Protein 6XAW (pdb70)

Organism: Saccharomyces cerevisiae (strain ATCC 204508 / S288c) (NCBI:txid559292)

Sequence (85 aa):
DVEFSQAISYVNKIKTRFADQPDIYKHFLEILQTYQREQKPINEVYAQVTHLFQNAPDLLEDFKKFLPDLDDDLGTAAAVLSNMR

Radius of gyration: 11.61 Å; Cα contacts (8 Å, |Δi|>4): 64; chains: 2; bounding box: 26×33×25 Å

B-factor: mean 31.21, std 13.9, range [15.99, 96.77]

Nearest PDB structures (foldseek):
  6xaw-assembly1_A  TM=1.015E+00  e=2.600E-09  Saccharomyces cerevisiae S288C
  6xdj-assembly1_A  TM=8.228E-01  e=2.332E-07  Serratia sp. FS14
  2rms-assembly1_A  TM=8.950E-01  e=1.762E-03  Mus musculus
  2cr7-assembly1_A  TM=8.770E-01  e=2.564E-03  Mus musculus
  5y95-assembly1_A  TM=8.719E-01  e=1.221E-02  Mus musculus

Structure (mmCIF, N/CA/C/O backbone):
data_6XAW
#
_entry.id   6XAW
#
_cell.length_a   56.770
_cell.length_b   56.770
_cell.length_c   63.900
_cell.angle_alpha   90.000
_cell.angle_beta   90.000
_cell.angle_gamma   90.000
#
_symmetry.space_group_name_H-M   'P 43 2 2'
#
loop_
_entity.id
_entity.type
_entity.pdbx_description
1 polymer 'Transcriptional regulatory protein SIN3'
2 polymer 'Transcriptional regulatory protein UME6'
3 non-polymer 'BROMIDE ION'
4 water water
#
loop_
_atom_site.group_PDB
_atom_site.id
_atom_site.type_symbol
_atom_site.label_atom_id
_atom_site.label_alt_id
_atom_site.label_comp_id
_atom_site.label_asym_id
_atom_site.label_entity_id
_atom_site.label_seq_id
_atom_site.pdbx_PDB_ins_code
_atom_site.Cartn_x
_atom_site.Cartn_y
_atom_site.Cartn_z
_atom_site.occupancy
_atom_site.B_iso_or_equiv
_atom_site.auth_seq_id
_atom_site.auth_comp_id
_atom_site.auth_asym_id
_atom_site.auth_atom_id
_atom_site.pdbx_PDB_model_num
ATOM 1 N N . ASP A 1 8 ? 2.992 34.912 19.958 1.00 43.51 405 ASP A N 1
ATOM 2 C CA . ASP A 1 8 ? 2.724 34.425 18.599 1.00 50.42 405 ASP A CA 1
ATOM 3 C C . ASP A 1 8 ? 4.007 34.022 17.864 1.00 45.27 405 ASP A C 1
ATOM 4 O O . ASP A 1 8 ? 4.241 32.828 17.651 1.00 40.72 405 ASP A O 1
ATOM 9 N N . VAL A 1 9 ? 4.823 34.999 17.447 1.00 39.43 406 VAL A N 1
ATOM 10 C CA . VAL A 1 9 ? 6.201 34.675 17.087 1.00 25.96 406 VAL A CA 1
ATOM 11 C C . VAL A 1 9 ? 6.905 34.054 18.293 1.00 25.86 406 VAL A C 1
ATOM 12 O O . VAL A 1 9 ? 7.577 33.024 18.182 1.00 22.74 406 VAL A O 1
ATOM 16 N N . GLU A 1 10 ? 6.723 34.657 19.473 1.00 26.19 407 GLU A N 1
ATOM 17 C CA . GLU A 1 10 ? 7.360 34.123 20.676 1.00 25.48 407 GLU A CA 1
ATOM 18 C C . GLU A 1 10 ? 6.872 32.710 20.987 1.00 22.94 407 GLU A C 1
ATOM 19 O O . GLU A 1 10 ? 7.655 31.848 21.406 1.00 21.56 407 GLU A O 1
ATOM 25 N N . PHE A 1 11 ? 5.575 32.459 20.819 1.00 23.57 408 PHE A N 1
ATOM 26 C CA . PHE A 1 11 ? 5.069 31.105 21.002 1.00 22.90 408 PHE A CA 1
ATOM 27 C C . PHE A 1 11 ? 5.737 30.145 20.029 1.00 23.02 408 PHE A C 1
ATOM 28 O O . PHE A 1 11 ? 6.176 29.055 20.417 1.00 18.04 408 PHE A O 1
ATOM 36 N N . SER 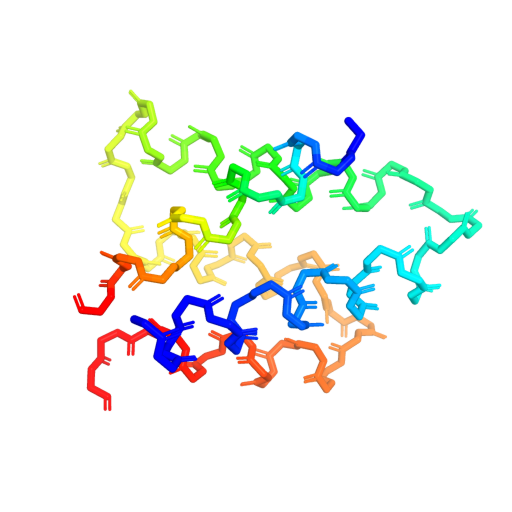A 1 12 ? 5.850 30.546 18.757 1.00 19.62 409 SER A N 1
ATOM 37 C CA . SER A 1 12 ? 6.492 29.671 17.783 1.00 18.71 409 SER A CA 1
ATOM 38 C C . SER A 1 12 ? 7.959 29.455 18.113 1.00 18.24 409 SER A C 1
ATOM 39 O O . SER A 1 12 ? 8.497 28.361 17.903 1.00 19.88 409 SER A O 1
ATOM 42 N N . GLN A 1 13 ? 8.631 30.489 18.619 1.00 19.19 410 GLN A N 1
ATOM 43 C CA . GLN A 1 13 ? 10.026 30.324 19.006 1.00 19.26 410 GLN A CA 1
ATOM 44 C C . GLN A 1 13 ? 10.143 29.349 20.171 1.00 18.28 410 GLN A C 1
ATOM 45 O O . GLN A 1 13 ? 11.064 28.523 20.212 1.00 17.91 410 GLN A O 1
ATOM 51 N N . ALA A 1 14 ? 9.207 29.428 21.121 1.00 18.28 411 ALA A N 1
ATOM 52 C CA . ALA A 1 14 ? 9.169 28.470 22.227 1.00 19.28 411 ALA A CA 1
ATOM 53 C C . ALA A 1 14 ? 8.926 27.046 21.729 1.00 20.62 411 ALA A C 1
ATOM 54 O O . ALA A 1 14 ? 9.571 26.096 22.195 1.00 17.16 411 ALA A O 1
ATOM 56 N N . ILE A 1 15 ? 7.997 26.872 20.785 1.00 16.26 412 ILE A N 1
ATOM 57 C CA . ILE A 1 15 ? 7.757 25.542 20.237 1.00 15.99 412 ILE A CA 1
ATOM 58 C C . ILE A 1 15 ? 9.027 25.004 19.588 1.00 16.16 412 ILE A C 1
ATOM 59 O O . ILE A 1 15 ? 9.395 23.839 19.775 1.00 16.37 412 ILE A O 1
ATOM 64 N N . SER A 1 16 ? 9.716 25.846 18.815 1.00 18.91 413 SER A N 1
ATOM 65 C CA . SER A 1 16 ? 10.940 25.406 18.154 1.00 19.43 413 SER A CA 1
ATOM 66 C C . SER A 1 16 ? 12.014 25.045 19.169 1.00 22.85 413 SER A C 1
ATOM 67 O O . SER A 1 16 ? 12.730 24.049 18.998 1.00 18.97 413 SER A O 1
ATOM 70 N N . TYR A 1 17 ? 12.124 25.834 20.240 1.00 17.86 414 TYR A N 1
ATOM 71 C CA . TYR A 1 17 ? 13.110 25.554 21.277 1.00 16.85 414 TYR A CA 1
ATOM 72 C C . TYR A 1 17 ? 12.809 24.240 21.989 1.00 16.16 414 TYR A C 1
ATOM 73 O O . TYR A 1 17 ? 13.700 23.399 22.168 1.00 20.40 414 TYR A O 1
ATOM 82 N N . VAL A 1 18 ? 11.565 24.049 22.432 1.00 19.48 415 VAL A N 1
ATOM 83 C CA . VAL A 1 18 ? 11.258 22.814 23.146 1.00 20.57 415 VAL A CA 1
ATOM 84 C C . VAL A 1 18 ? 11.466 21.610 22.234 1.00 25.44 415 VAL A C 1
ATOM 85 O O . VAL A 1 18 ? 11.948 20.560 22.675 1.00 16.46 415 VAL A O 1
ATOM 89 N N . ASN A 1 19 ? 11.174 21.750 20.936 1.00 17.20 416 ASN A N 1
ATOM 90 C CA . ASN A 1 19 ? 11.477 20.651 20.025 1.00 18.22 416 ASN A CA 1
ATOM 91 C C . ASN A 1 19 ? 12.975 20.372 19.962 1.00 20.27 416 ASN A C 1
ATOM 92 O O . ASN A 1 19 ? 13.393 19.21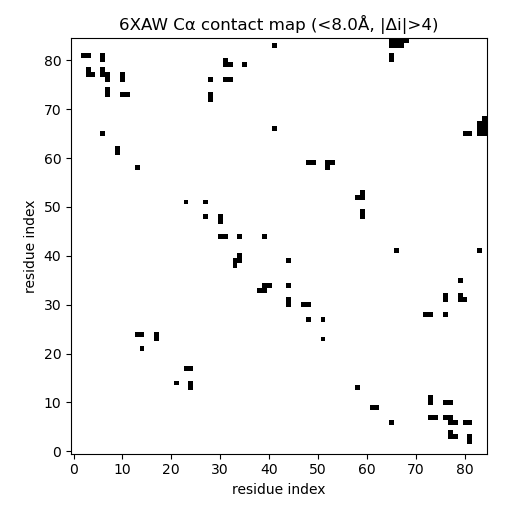7 19.814 1.00 19.24 416 ASN A O 1
ATOM 97 N N . LYS A 1 20 ? 13.797 21.419 20.040 1.00 17.66 417 LYS A N 1
ATOM 98 C CA . LYS A 1 20 ? 15.240 21.230 20.020 1.00 22.07 417 LYS A CA 1
ATOM 99 C C . LYS A 1 20 ? 15.686 20.431 21.233 1.00 26.21 417 LYS A C 1
ATOM 100 O O . LYS A 1 20 ? 16.570 19.573 21.136 1.00 17.70 417 LYS A O 1
ATOM 106 N N . ILE A 1 21 ? 15.072 20.697 22.384 1.00 18.07 418 ILE A N 1
ATOM 107 C CA . ILE A 1 21 ? 15.402 19.932 23.582 1.00 19.61 418 ILE A CA 1
ATOM 108 C C . ILE A 1 21 ? 14.992 18.481 23.398 1.00 18.11 418 ILE A C 1
ATOM 109 O O . ILE A 1 21 ? 15.775 17.562 23.649 1.00 18.59 418 ILE A O 1
ATOM 114 N N . LYS A 1 22 ? 13.767 18.259 22.918 1.00 19.48 419 LYS A N 1
ATOM 115 C CA . LYS A 1 22 ? 13.265 16.903 22.725 1.00 19.68 419 LYS A CA 1
ATOM 116 C C . LYS A 1 22 ? 14.180 16.085 21.819 1.00 21.96 419 LYS A C 1
ATOM 117 O O . LYS A 1 22 ? 14.429 14.901 22.079 1.00 19.54 419 LYS A O 1
ATOM 123 N N . THR A 1 23 ? 14.689 16.696 20.747 1.00 21.10 420 THR A N 1
ATOM 124 C CA . THR A 1 23 ? 15.508 15.936 19.807 1.00 20.39 420 THR A CA 1
ATOM 125 C C . THR A 1 23 ? 16.944 15.774 20.314 1.00 20.09 420 THR A C 1
ATOM 126 O O . THR A 1 23 ? 17.558 14.721 20.110 1.00 21.13 420 THR A O 1
ATOM 130 N N . ARG A 1 24 ? 17.490 16.790 20.991 1.00 19.05 421 ARG A N 1
ATOM 131 C CA . ARG A 1 24 ? 18.821 16.660 21.587 1.00 20.99 421 ARG A CA 1
ATOM 132 C C . ARG A 1 24 ? 18.879 15.524 22.597 1.00 22.47 421 ARG A C 1
ATOM 133 O O . ARG A 1 24 ? 19.909 14.842 22.724 1.00 22.11 421 ARG A O 1
ATOM 141 N N . PHE A 1 25 ? 17.788 15.307 23.330 1.00 19.03 422 PHE A N 1
ATOM 142 C CA . PHE A 1 25 ? 17.693 14.241 24.322 1.00 18.87 422 PHE A CA 1
ATOM 143 C C . PHE A 1 25 ? 16.763 13.125 23.848 1.00 19.89 422 PHE A C 1
ATOM 144 O O . PHE A 1 25 ? 16.051 12.499 24.638 1.00 24.93 422 PHE A O 1
ATOM 152 N N . ALA A 1 26 ? 16.791 12.856 22.538 1.00 20.70 423 ALA A N 1
ATOM 153 C CA . ALA A 1 26 ? 16.002 11.766 21.976 1.00 24.49 423 ALA A CA 1
ATOM 154 C C . ALA A 1 26 ? 16.344 10.427 22.620 1.00 23.49 423 ALA A C 1
ATOM 155 O O . ALA A 1 26 ? 15.464 9.576 22.774 1.00 26.19 423 ALA A O 1
ATOM 157 N N . ASP A 1 27 ? 17.604 10.217 22.995 1.00 24.71 424 ASP A N 1
ATOM 158 C CA . ASP A 1 27 ? 18.031 8.983 23.648 1.00 28.71 424 ASP A CA 1
ATOM 159 C C . ASP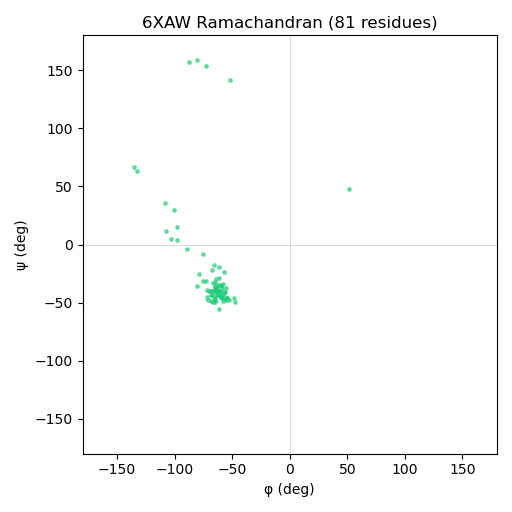 A 1 27 ? 18.101 9.119 25.163 1.00 27.53 424 ASP A C 1
ATOM 160 O O . ASP A 1 27 ? 18.540 8.186 25.840 1.00 25.87 424 ASP A O 1
ATOM 165 N N . GLN A 1 28 ? 17.699 10.262 25.708 1.00 26.30 425 GLN A N 1
ATOM 166 C CA . GLN A 1 28 ? 17.594 10.455 27.154 1.00 25.63 425 GLN A CA 1
ATOM 167 C C . GLN A 1 28 ? 16.249 11.093 27.475 1.00 24.07 425 GLN A C 1
ATOM 168 O O . GLN A 1 28 ? 16.190 12.217 27.986 1.00 23.56 425 GLN A O 1
ATOM 174 N N . PRO A 1 29 ? 15.140 10.400 27.180 1.00 24.69 426 PRO A N 1
ATOM 175 C CA . PRO A 1 29 ? 13.819 11.023 27.359 1.00 22.90 426 PRO A CA 1
ATOM 176 C C . PRO A 1 29 ? 13.569 11.516 28.777 1.00 24.99 426 PRO A C 1
ATOM 177 O O . PRO A 1 29 ? 12.752 12.425 28.958 1.00 22.22 426 PRO A O 1
ATOM 181 N N . ASP A 1 30 ? 14.257 10.960 29.778 1.00 24.84 427 ASP A N 1
ATOM 182 C CA . ASP A 1 30 ? 14.056 11.403 31.155 1.00 35.03 427 ASP A CA 1
ATOM 183 C C . ASP A 1 30 ? 14.491 12.848 31.349 1.00 24.88 427 ASP A C 1
ATOM 184 O O . ASP A 1 30 ? 13.918 13.566 32.175 1.00 24.67 427 ASP A O 1
ATOM 189 N N . ILE A 1 31 ? 15.506 13.286 30.611 1.00 22.07 428 ILE A N 1
ATOM 190 C CA . ILE A 1 31 ? 15.963 14.668 30.706 1.00 24.03 428 ILE A CA 1
ATOM 191 C C . ILE A 1 31 ? 14.936 15.613 30.091 1.00 23.46 428 ILE A C 1
ATOM 192 O O . ILE A 1 31 ? 14.594 16.654 30.667 1.00 18.48 428 ILE A O 1
ATOM 197 N N . TYR A 1 32 ? 14.453 15.283 28.894 1.00 24.23 429 TYR A N 1
ATOM 198 C CA . TYR A 1 32 ? 13.358 16.042 28.300 1.00 17.68 429 TYR A CA 1
ATOM 199 C C . TYR A 1 32 ? 12.160 16.095 29.239 1.00 19.75 429 TYR A C 1
ATOM 200 O O . TYR A 1 32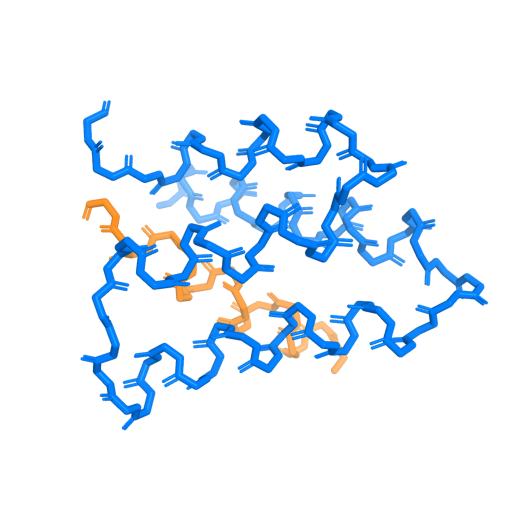 ? 11.582 17.168 29.481 1.00 17.73 429 TYR A O 1
ATOM 209 N N . LYS A 1 33 ? 11.781 14.937 29.789 1.00 19.82 430 LYS A N 1
ATOM 210 C CA . LYS A 1 33 ? 10.663 14.873 30.717 1.00 22.54 430 LYS A CA 1
ATOM 211 C C . LYS A 1 33 ? 10.905 15.762 31.938 1.00 25.32 430 LYS A C 1
ATOM 212 O O . LYS A 1 33 ? 9.994 16.464 32.396 1.00 20.60 430 LYS A O 1
ATOM 218 N N . HIS A 1 34 ? 12.136 15.765 32.459 1.00 24.81 431 HIS A N 1
ATOM 219 C CA . HIS A 1 34 ? 12.463 16.627 33.596 1.00 21.00 431 HIS A CA 1
ATOM 220 C C . HIS A 1 34 ? 12.307 18.104 33.236 1.00 25.41 431 HIS A C 1
ATOM 221 O O . HIS A 1 34 ? 11.791 18.891 34.036 1.00 19.35 431 HIS A O 1
ATOM 228 N N . PHE A 1 35 ? 12.739 18.501 32.032 1.00 17.98 432 PHE A N 1
ATOM 229 C CA . PHE A 1 35 ? 12.527 19.878 31.595 1.00 18.96 432 PHE A CA 1
ATOM 230 C C . PHE A 1 35 ? 11.042 20.221 31.576 1.00 17.04 432 PHE A C 1
ATOM 231 O O . PHE A 1 35 ? 10.636 21.293 32.038 1.00 19.07 432 PHE A O 1
ATOM 239 N N . LEU A 1 36 ? 10.222 19.331 31.010 1.00 17.42 433 LEU A N 1
ATOM 240 C CA . LEU A 1 36 ? 8.784 19.554 31.001 1.00 18.05 433 LEU A CA 1
ATOM 241 C C . LEU A 1 36 ? 8.253 19.738 32.419 1.00 25.23 433 LEU A C 1
ATOM 242 O O . LEU A 1 36 ? 7.411 20.603 32.663 1.00 18.79 433 LEU A O 1
ATOM 247 N N . GLU A 1 37 ? 8.726 18.922 33.360 1.00 19.45 434 GLU A N 1
ATOM 248 C CA . GLU A 1 37 ? 8.200 19.001 34.723 1.00 20.73 434 GLU A CA 1
ATOM 249 C C . GLU A 1 37 ? 8.680 20.244 35.458 1.00 22.50 434 GLU A C 1
ATOM 250 O O . GLU A 1 37 ? 7.962 20.752 36.330 1.00 25.72 434 GLU A O 1
ATOM 256 N N . ILE A 1 38 ? 9.890 20.724 35.154 1.00 22.74 435 ILE A N 1
ATOM 257 C CA . ILE A 1 38 ? 10.331 22.012 35.689 1.00 21.75 435 ILE A CA 1
ATOM 258 C C . ILE A 1 38 ? 9.326 23.098 35.336 1.00 25.19 435 ILE A C 1
ATOM 259 O O . ILE A 1 38 ? 8.949 23.914 36.180 1.00 19.04 435 ILE A O 1
ATOM 264 N N . LEU A 1 39 ? 8.878 23.135 34.073 1.00 19.44 436 LEU A N 1
ATOM 265 C CA . LEU A 1 39 ? 7.905 24.148 33.680 1.00 18.07 436 LEU A CA 1
ATOM 266 C C . LEU A 1 39 ? 6.548 23.903 34.336 1.00 18.80 436 LEU A C 1
ATOM 267 O O . LEU A 1 39 ? 5.873 24.852 34.753 1.00 22.37 436 LEU A O 1
ATOM 272 N N . GLN A 1 40 ? 6.121 22.643 34.428 1.00 20.24 437 GLN A N 1
ATOM 273 C CA . GLN A 1 40 ? 4.839 22.365 35.076 1.00 20.75 437 GLN A CA 1
ATOM 274 C C . GLN A 1 40 ? 4.884 22.748 36.555 1.00 21.25 437 GLN A C 1
ATOM 275 O O . GLN A 1 40 ? 3.914 23.291 37.099 1.00 22.20 437 GLN A O 1
ATOM 281 N N . THR A 1 41 ? 6.008 22.478 37.214 1.00 21.17 438 THR A N 1
ATOM 282 C CA . THR A 1 41 ? 6.140 22.817 38.632 1.00 22.28 438 THR A CA 1
ATOM 283 C C . THR A 1 41 ? 6.192 24.329 38.829 1.00 25.75 438 THR A C 1
ATOM 284 O O . THR A 1 41 ? 5.561 24.866 39.750 1.00 24.86 438 THR A O 1
ATOM 288 N N . TYR A 1 42 ? 6.962 25.021 37.981 1.00 22.69 439 TYR A N 1
ATOM 289 C CA . TYR A 1 42 ? 6.983 26.484 37.967 1.00 26.66 439 TYR A CA 1
ATOM 290 C C . TYR A 1 42 ? 5.576 27.061 37.967 1.00 29.63 439 TYR A C 1
ATOM 291 O O . TYR A 1 42 ? 5.245 27.942 38.771 1.00 26.32 439 TYR A O 1
ATOM 300 N N . GLN A 1 43 ? 4.730 26.562 37.070 1.00 23.20 440 GLN A N 1
ATOM 301 C CA . GLN A 1 43 ? 3.385 27.097 36.940 1.00 24.94 440 GLN A CA 1
ATOM 302 C C . GLN A 1 43 ? 2.509 26.703 38.124 1.00 24.70 440 GLN A C 1
ATOM 303 O O . GLN A 1 43 ? 1.790 27.538 38.683 1.00 27.31 440 GLN A O 1
ATOM 309 N N . ARG A 1 44 ? 2.559 25.432 38.525 1.00 24.58 441 ARG A N 1
ATOM 310 C CA . ARG A 1 44 ? 1.615 24.909 39.506 1.00 26.45 441 ARG A CA 1
ATOM 311 C C . ARG A 1 44 ? 1.941 25.372 40.922 1.00 29.23 441 ARG A C 1
ATOM 312 O O . ARG A 1 44 ? 1.035 25.540 41.745 1.00 28.98 441 ARG A O 1
ATOM 320 N N . GLU A 1 45 ? 3.219 25.571 41.214 1.00 34.74 442 GLU A N 1
ATOM 321 C CA . GLU A 1 45 ? 3.675 26.009 42.520 1.00 35.33 442 GLU A CA 1
ATOM 322 C C . GLU A 1 45 ? 4.039 27.485 42.539 1.00 34.38 442 GLU A C 1
ATOM 323 O O . GLU A 1 45 ? 4.522 27.977 43.560 1.00 28.46 442 GLU A O 1
ATOM 329 N N . GLN A 1 46 ? 3.811 28.200 41.435 1.00 28.83 443 GLN A N 1
ATOM 330 C CA . GLN A 1 46 ? 4.102 29.629 41.331 1.00 27.70 443 GLN A CA 1
ATOM 331 C C . GLN A 1 46 ? 5.536 29.933 41.768 1.00 31.74 443 GLN A C 1
ATOM 332 O O . GLN A 1 46 ? 5.792 30.835 42.568 1.00 28.55 443 GLN A O 1
ATOM 338 N N . LYS A 1 47 ? 6.478 29.142 41.254 1.00 26.10 444 LYS A N 1
ATOM 339 C CA . LYS A 1 47 ? 7.876 29.348 41.592 1.00 25.06 444 LYS A CA 1
ATOM 340 C C . LYS A 1 47 ? 8.384 30.607 40.893 1.00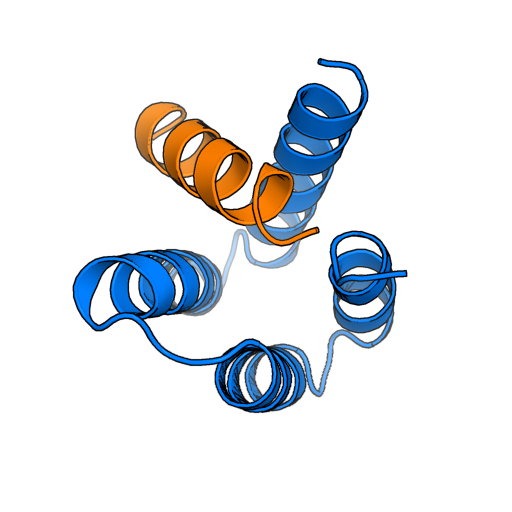 27.12 444 LYS A C 1
ATOM 341 O O . LYS A 1 47 ? 7.863 30.996 39.844 1.00 21.66 444 LYS A O 1
ATOM 347 N N . PRO A 1 48 ? 9.395 31.261 41.449 1.00 21.38 445 PRO A N 1
ATOM 348 C CA . PRO A 1 48 ? 9.935 32.458 40.803 1.00 28.37 445 PRO A CA 1
ATOM 349 C C . PRO A 1 48 ? 10.896 32.104 39.678 1.00 28.88 445 PRO A C 1
ATOM 350 O O . PRO A 1 48 ? 11.463 31.008 39.619 1.00 22.53 445 PRO A O 1
ATOM 354 N N . ILE A 1 49 ? 11.068 33.080 38.784 1.00 20.35 446 ILE A N 1
ATOM 355 C CA . ILE A 1 49 ? 11.995 32.946 37.658 1.00 20.00 446 ILE A CA 1
ATOM 356 C C . ILE A 1 49 ? 13.354 32.433 38.122 1.00 19.59 446 ILE A C 1
ATOM 357 O O . ILE A 1 49 ? 13.933 31.520 37.523 1.00 18.94 446 ILE A O 1
ATOM 362 N N . ASN A 1 50 ? 13.889 33.000 39.208 1.00 20.12 447 ASN A N 1
ATOM 363 C CA . ASN A 1 50 ? 15.244 32.623 39.585 1.00 20.30 447 ASN A CA 1
ATOM 364 C C . ASN A 1 50 ? 15.351 31.150 39.970 1.00 23.33 447 ASN A C 1
ATOM 365 O O . ASN A 1 50 ? 16.408 30.537 39.785 1.00 20.85 447 ASN A O 1
ATOM 370 N N . GLU A 1 51 ? 14.284 30.565 40.506 1.00 19.44 448 GLU A N 1
ATOM 371 C CA . GLU A 1 51 ? 14.324 29.142 40.820 1.00 21.90 448 GLU A CA 1
ATOM 372 C C . GLU A 1 51 ? 14.287 28.299 39.550 1.00 18.45 448 GLU A C 1
ATOM 373 O O . GLU A 1 51 ? 14.986 27.283 39.450 1.00 21.59 448 GLU A O 1
ATOM 379 N N . VAL A 1 52 ? 13.485 28.708 38.565 1.00 18.11 449 VAL A N 1
ATOM 380 C CA . VAL A 1 52 ? 13.485 28.001 37.282 1.00 17.73 449 VAL A CA 1
ATOM 381 C C . VAL A 1 52 ? 14.843 28.113 36.604 1.00 17.59 449 VAL A C 1
ATOM 382 O O . VAL A 1 52 ? 15.350 27.140 36.029 1.00 20.40 449 VAL A O 1
ATOM 386 N N . TYR A 1 53 ? 15.431 29.311 36.631 1.00 19.16 450 TYR A N 1
ATOM 387 C CA . TYR A 1 53 ? 16.777 29.516 36.104 1.00 18.48 450 TYR A CA 1
ATOM 388 C C . TYR A 1 53 ? 17.758 28.547 36.750 1.00 19.14 450 TYR A C 1
ATOM 389 O O . TYR A 1 53 ? 18.572 27.918 36.071 1.00 18.70 450 TYR A O 1
ATOM 398 N N . ALA A 1 54 ? 17.692 28.416 38.073 1.00 18.78 451 ALA A N 1
ATOM 399 C CA . ALA A 1 54 ? 18.579 27.483 38.763 1.00 19.40 451 ALA A CA 1
ATOM 400 C C . ALA A 1 54 ? 18.375 26.052 38.266 1.00 18.90 451 ALA A C 1
ATOM 401 O O . ALA A 1 54 ? 19.344 25.330 38.019 1.00 19.39 451 ALA A O 1
ATOM 403 N N . GLN A 1 55 ? 17.114 25.625 38.120 1.00 18.29 452 GLN A N 1
ATOM 404 C CA . GLN A 1 55 ? 16.838 24.240 37.746 1.00 21.81 452 GLN A CA 1
ATOM 405 C C . GLN A 1 55 ? 17.292 23.957 36.317 1.00 17.96 452 GLN A C 1
ATOM 406 O O . GLN A 1 55 ? 17.885 22.909 36.042 1.00 18.36 452 GLN A O 1
ATOM 412 N N . VAL A 1 56 ? 17.019 24.881 35.399 1.00 17.61 453 VAL A N 1
ATOM 413 C CA . VAL A 1 56 ? 17.389 24.665 34.002 1.00 17.78 453 VAL A CA 1
ATOM 414 C C . VAL A 1 56 ? 18.905 24.727 33.834 1.00 19.74 453 VAL A C 1
ATOM 415 O O . VAL A 1 56 ? 19.492 23.925 33.097 1.00 18.78 453 VAL A O 1
ATOM 419 N N . THR A 1 57 ? 19.565 25.656 34.536 1.00 18.74 454 THR A N 1
ATOM 420 C CA . THR A 1 57 ? 21.027 25.703 34.547 1.00 19.91 454 THR A CA 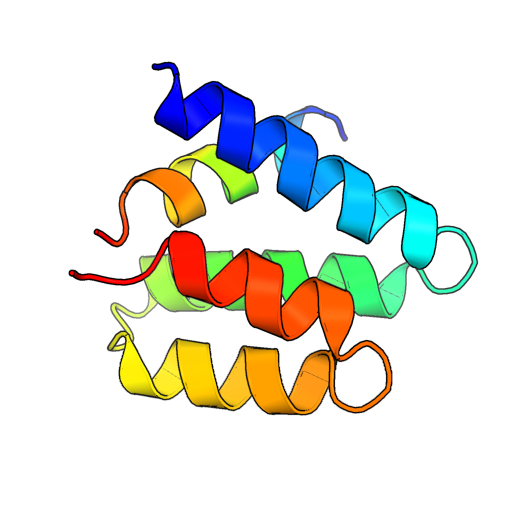1
ATOM 421 C C . THR A 1 57 ? 21.625 24.354 34.927 1.00 20.24 454 THR A C 1
ATOM 422 O O . THR A 1 57 ? 22.543 23.857 34.271 1.00 21.06 454 THR A O 1
ATOM 426 N N . HIS A 1 58 ? 21.111 23.744 35.996 1.00 20.02 455 HIS A N 1
ATOM 427 C CA . HIS A 1 58 ? 21.604 22.434 36.401 1.00 20.84 455 HIS A CA 1
ATOM 428 C C . HIS A 1 58 ? 21.273 21.372 35.360 1.00 20.53 455 HIS A C 1
ATOM 429 O O . HIS A 1 58 ? 22.119 20.537 35.022 1.00 21.46 455 HIS A O 1
ATOM 436 N N . LEU A 1 59 ? 20.037 21.370 34.859 1.00 19.59 456 LEU A N 1
ATOM 437 C CA . LEU A 1 59 ? 19.640 20.311 33.940 1.00 19.76 456 LEU A CA 1
ATOM 438 C C . LEU A 1 59 ? 20.496 20.335 32.680 1.00 20.17 456 LEU A C 1
ATOM 439 O O . LEU A 1 59 ? 20.908 19.281 32.181 1.00 20.96 456 LEU A O 1
ATOM 444 N N . PHE A 1 60 ? 20.783 21.533 32.157 1.00 22.16 457 PHE A N 1
ATOM 445 C CA . PHE A 1 60 ? 21.522 21.686 30.906 1.00 21.69 457 PHE A CA 1
ATOM 446 C C . PHE A 1 60 ? 23.003 22.021 31.133 1.00 22.63 457 PHE A C 1
ATOM 447 O O . PHE A 1 60 ? 23.630 22.674 30.291 1.00 22.49 457 PHE A O 1
ATOM 455 N N . GLN A 1 61 ? 23.581 21.555 32.251 1.00 24.07 458 GLN A N 1
ATOM 456 C CA . GLN A 1 61 ? 24.992 21.808 32.543 1.00 25.53 458 GLN A CA 1
ATOM 457 C C . GLN A 1 61 ? 25.892 21.339 31.406 1.00 25.80 458 GLN A C 1
ATOM 458 O O . GLN A 1 61 ? 26.889 21.991 31.087 1.00 26.58 458 GLN A O 1
ATOM 464 N N . ASN A 1 62 ? 25.548 20.218 30.772 1.00 26.51 459 ASN A N 1
ATOM 465 C CA . ASN A 1 62 ? 26.296 19.683 29.643 1.00 26.20 459 ASN A CA 1
ATOM 466 C C . ASN A 1 62 ? 25.666 20.062 28.300 1.00 33.44 459 ASN A C 1
ATOM 467 O O . ASN A 1 62 ? 25.997 19.460 27.272 1.00 26.89 459 ASN A O 1
ATOM 472 N N . ALA A 1 63 ? 24.763 21.041 28.286 1.00 23.59 460 ALA A N 1
ATOM 473 C CA . ALA A 1 63 ? 24.170 21.544 27.045 1.00 25.60 460 ALA A CA 1
ATOM 474 C C . ALA A 1 63 ? 24.145 23.068 27.092 1.00 22.34 460 ALA A C 1
ATOM 475 O O . ALA A 1 63 ? 23.078 23.691 27.128 1.00 21.33 460 ALA A O 1
ATOM 477 N N . PRO A 1 64 ? 25.323 23.705 27.075 1.00 23.50 461 PRO A N 1
ATOM 478 C CA . PRO A 1 64 ? 25.366 25.164 27.276 1.00 33.47 461 PRO A CA 1
ATOM 479 C C . PRO A 1 64 ? 24.615 25.947 26.213 1.00 32.80 461 PRO A C 1
ATOM 480 O O . PRO A 1 64 ? 24.097 27.034 26.512 1.00 23.37 461 PRO A O 1
ATOM 484 N N . ASP A 1 65 ? 24.514 25.421 24.989 1.00 24.53 462 ASP A N 1
ATOM 485 C CA . ASP A 1 65 ? 23.741 26.121 23.968 1.00 25.94 462 ASP A CA 1
ATOM 486 C C . ASP A 1 65 ? 22.255 26.127 24.307 1.00 25.85 462 ASP A C 1
ATOM 487 O O . ASP A 1 65 ? 21.573 27.139 24.104 1.00 22.72 462 ASP A O 1
ATOM 492 N N . LEU A 1 66 ? 21.735 25.010 24.830 1.00 21.31 463 LEU A N 1
ATOM 493 C CA . LEU A 1 66 ? 20.328 24.976 25.216 1.00 20.02 463 LEU A CA 1
ATOM 494 C C . LEU A 1 66 ? 20.071 25.898 26.388 1.00 22.81 463 LEU A C 1
ATOM 495 O O . LEU A 1 66 ? 18.995 26.498 26.487 1.00 18.98 463 LEU A O 1
ATOM 500 N N . LEU A 1 67 ? 21.050 26.031 27.280 1.00 23.89 464 LEU A N 1
ATOM 501 C CA . LEU A 1 67 ? 20.891 26.938 28.409 1.00 23.18 464 LEU A CA 1
ATOM 502 C C . LEU A 1 67 ? 20.792 28.384 27.940 1.00 21.82 464 LEU A C 1
ATOM 503 O O . LEU A 1 67 ? 19.920 29.137 28.390 1.00 21.79 464 LEU A O 1
ATOM 508 N N . GLU A 1 68 ? 21.695 28.797 27.042 1.00 22.03 465 GLU A N 1
ATOM 509 C CA . GLU A 1 68 ? 21.652 30.161 26.525 1.00 32.04 465 GLU A CA 1
ATOM 510 C C . GLU A 1 68 ? 20.342 30.432 25.791 1.00 23.82 465 GLU A C 1
ATOM 511 O O . GLU A 1 68 ? 19.750 31.504 25.946 1.00 26.62 465 GLU A O 1
ATOM 517 N N . ASP A 1 69 ? 19.882 29.475 24.982 1.00 21.77 466 ASP A N 1
ATOM 518 C CA . ASP A 1 69 ? 18.594 29.623 24.306 1.00 25.11 466 ASP A CA 1
ATOM 519 C C . ASP A 1 69 ? 17.469 29.839 25.309 1.00 29.84 466 ASP A C 1
ATOM 520 O O . ASP A 1 69 ? 16.553 30.638 25.071 1.00 22.34 466 ASP A O 1
ATOM 525 N N . PHE A 1 70 ? 17.500 29.101 26.424 1.00 24.40 467 PHE A N 1
ATOM 526 C CA . PHE A 1 70 ? 16.453 29.246 27.427 1.00 20.13 467 PHE A CA 1
ATOM 527 C C . PHE A 1 70 ? 16.387 30.675 27.938 1.00 19.77 467 PHE A C 1
ATOM 528 O O . PHE A 1 70 ? 15.299 31.214 28.162 1.00 19.80 467 PHE A O 1
ATOM 536 N N . LYS A 1 71 ? 17.542 31.322 28.090 1.00 21.03 468 LYS A N 1
ATOM 537 C CA . LYS A 1 71 ? 17.567 32.627 28.730 1.00 22.65 468 LYS A CA 1
ATOM 538 C C . LYS A 1 71 ? 16.878 33.688 27.886 1.00 26.56 468 LYS A C 1
ATOM 539 O O . LYS A 1 71 ? 16.426 34.699 28.427 1.00 25.00 468 LYS A O 1
ATOM 545 N N . LYS A 1 72 ? 16.750 33.459 26.577 1.00 23.55 469 LYS A N 1
ATOM 546 C CA . LYS A 1 72 ? 16.045 34.408 25.729 1.00 24.93 469 LYS A CA 1
ATOM 547 C C . LYS A 1 72 ? 14.565 34.492 26.062 1.00 24.13 469 LYS A C 1
ATOM 548 O O . LYS A 1 72 ? 13.908 35.462 25.671 1.00 25.63 469 LYS A O 1
ATOM 554 N N . PHE A 1 73 ? 14.022 33.511 26.775 1.00 22.24 470 PHE A N 1
ATOM 555 C CA . PHE A 1 73 ? 12.623 33.562 27.174 1.00 21.86 470 PHE A CA 1
ATOM 556 C C . PHE A 1 73 ? 12.406 34.255 28.518 1.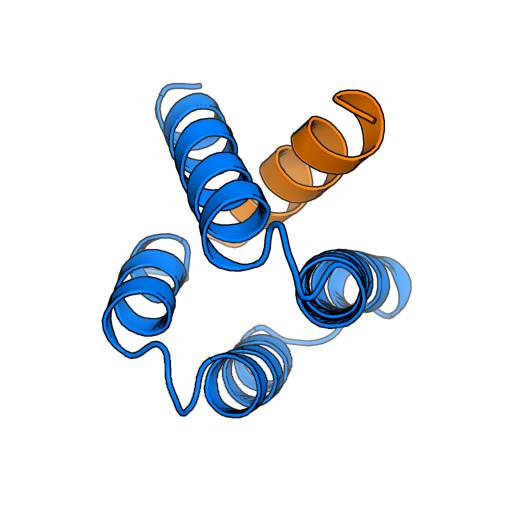00 23.34 470 PHE A C 1
ATOM 557 O O . PHE A 1 73 ? 11.253 34.472 28.903 1.00 23.19 470 PHE A O 1
ATOM 565 N N . LEU A 1 74 ? 13.477 34.664 29.203 1.00 25.48 471 LEU A N 1
ATOM 566 C CA . LEU A 1 74 ? 13.376 35.248 30.535 1.00 24.47 471 LEU A CA 1
ATOM 567 C C . LEU A 1 74 ? 13.142 36.751 30.468 1.00 27.01 471 LEU A C 1
ATOM 568 O O . LEU A 1 74 ? 13.487 37.398 29.480 1.00 28.28 471 LEU A O 1
ATOM 573 N N . PRO A 1 75 ? 12.569 37.339 31.528 1.00 31.19 472 PRO A N 1
ATOM 574 C CA . PRO A 1 75 ? 12.265 38.775 31.512 1.00 31.67 472 PRO A CA 1
ATOM 575 C C . PRO A 1 75 ? 13.472 39.617 31.129 1.00 41.83 472 PRO A C 1
ATOM 576 O O . PRO A 1 75 ? 14.605 39.323 31.520 1.00 41.03 472 PRO A O 1
ATOM 580 N N . ASP A 1 76 ? 13.195 40.667 30.353 1.00 48.45 473 ASP A N 1
ATOM 581 C CA . ASP A 1 76 ? 14.165 41.549 29.692 1.00 66.62 473 ASP A CA 1
ATOM 582 C C . ASP A 1 76 ? 15.030 40.844 28.654 1.00 69.60 473 ASP A C 1
ATOM 583 O O . ASP A 1 76 ? 15.157 41.327 27.524 1.00 67.78 473 ASP A O 1
ATOM 588 N N . LEU B 2 19 ? 2.440 14.239 24.074 1.00 61.73 516 LEU B N 1
ATOM 589 C CA . LEU B 2 19 ? 3.125 14.153 22.783 1.00 69.15 516 LEU B CA 1
ATOM 590 C C . LEU B 2 19 ? 3.500 15.536 22.253 1.00 66.90 516 LEU B C 1
ATOM 591 O O . LEU B 2 19 ? 4.259 16.265 22.897 1.00 60.31 516 LEU B O 1
ATOM 596 N N . ASP B 2 20 ? 2.993 15.889 21.069 1.00 66.58 517 ASP B N 1
ATOM 597 C CA . ASP B 2 20 ? 2.979 17.297 20.690 1.00 54.46 517 ASP B CA 1
ATOM 598 C C . ASP B 2 20 ? 2.133 18.116 21.658 1.00 40.66 517 ASP B C 1
ATOM 599 O O . ASP B 2 20 ? 2.288 19.342 21.714 1.00 35.34 517 ASP B O 1
ATOM 604 N N . ASP B 2 21 ? 1.238 17.457 22.410 1.00 38.98 518 ASP B N 1
ATOM 605 C CA . ASP B 2 21 ? 0.528 18.101 23.515 1.00 34.91 518 ASP B CA 1
ATOM 606 C C . ASP B 2 21 ? 1.497 18.593 24.585 1.00 29.99 518 ASP B C 1
ATOM 607 O O . ASP B 2 21 ? 1.465 19.763 24.983 1.00 26.43 518 ASP B O 1
ATOM 612 N N . ASP B 2 22 ? 2.332 17.686 25.106 1.00 28.44 519 ASP B N 1
ATOM 613 C CA . ASP B 2 22 ? 3.300 18.063 26.132 1.00 31.90 519 ASP B CA 1
ATOM 614 C C . ASP B 2 22 ? 4.239 19.144 25.617 1.00 33.07 519 ASP B C 1
ATOM 615 O O . ASP B 2 22 ? 4.649 20.036 26.368 1.00 24.09 519 ASP B O 1
ATOM 620 N N . LEU B 2 23 ? 4.592 19.072 24.334 1.00 31.22 520 LEU B N 1
ATOM 621 C CA . LEU B 2 23 ? 5.477 20.062 23.738 1.00 30.47 520 LEU B CA 1
ATOM 622 C C . LEU B 2 23 ? 4.811 21.434 23.693 1.00 28.92 520 LEU B C 1
ATOM 623 O O . LEU B 2 23 ? 5.413 22.440 24.095 1.00 27.58 520 LEU B O 1
ATOM 628 N N . GLY B 2 24 ? 3.576 21.498 23.190 1.00 22.64 521 GLY B N 1
ATOM 629 C CA . GLY B 2 24 ? 2.870 22.768 23.143 1.00 22.01 521 GLY B CA 1
ATOM 630 C C . GLY B 2 24 ? 2.571 23.326 24.526 1.00 22.67 521 GLY B C 1
ATOM 631 O O . GLY B 2 24 ? 2.623 24.540 24.742 1.00 21.75 521 GLY B O 1
ATOM 632 N N . THR B 2 25 ? 2.257 22.448 25.477 1.00 21.87 522 THR B N 1
ATOM 633 C CA . THR B 2 25 ? 2.075 22.897 26.856 1.00 21.88 522 THR B CA 1
ATOM 634 C C . THR B 2 25 ? 3.329 23.582 27.386 1.00 20.74 522 THR B C 1
ATOM 635 O O . THR B 2 25 ? 3.253 24.665 27.976 1.00 20.49 522 THR B O 1
ATOM 639 N N . ALA B 2 26 ? 4.494 22.956 27.210 1.00 21.58 523 ALA B N 1
ATOM 640 C CA . ALA B 2 26 ? 5.732 23.577 27.675 1.00 23.57 523 ALA B CA 1
ATOM 641 C C . ALA B 2 26 ? 5.990 24.896 26.952 1.00 21.03 523 ALA B C 1
ATOM 642 O O . ALA B 2 26 ? 6.437 25.874 27.560 1.00 18.92 523 ALA B O 1
ATOM 644 N N . ALA B 2 27 ? 5.708 24.942 25.652 1.00 23.69 524 ALA B N 1
ATOM 645 C CA . ALA B 2 27 ? 5.898 26.178 24.901 1.00 20.55 524 ALA B CA 1
ATOM 646 C C . ALA B 2 27 ? 5.023 27.297 25.439 1.00 20.02 524 ALA B C 1
ATOM 647 O O . ALA B 2 27 ? 5.463 28.448 25.521 1.00 20.60 524 ALA B O 1
ATOM 649 N N . ALA B 2 28 ? 3.776 26.983 25.803 1.00 20.29 525 ALA B N 1
ATOM 650 C CA . ALA B 2 28 ? 2.882 28.017 26.307 1.00 21.43 525 ALA B CA 1
ATOM 651 C C . ALA B 2 28 ? 3.395 28.589 27.620 1.00 21.17 525 ALA B C 1
ATOM 652 O O . ALA B 2 28 ? 3.336 29.803 27.844 1.00 22.38 525 ALA B O 1
ATOM 654 N N . VAL B 2 29 ? 3.897 27.726 28.501 1.00 20.25 526 VAL B N 1
ATOM 655 C CA . VAL B 2 29 ? 4.423 28.193 29.781 1.00 20.41 526 VAL B CA 1
ATOM 656 C C . VAL B 2 29 ? 5.693 29.004 29.565 1.00 21.88 526 VAL B C 1
ATOM 657 O O . VAL B 2 29 ? 5.854 30.1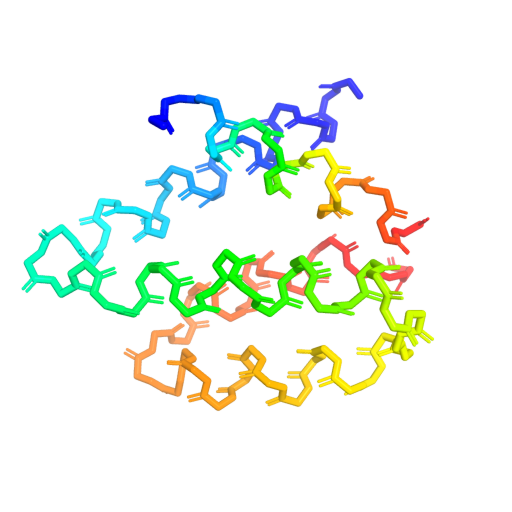08 30.104 1.00 22.22 526 VAL B O 1
ATOM 661 N N . LEU B 2 30 ? 6.618 28.460 28.775 1.00 19.30 527 LEU B N 1
ATOM 662 C CA . LEU B 2 30 ? 7.852 29.164 28.463 1.00 19.59 527 LEU B CA 1
ATOM 663 C C . LEU B 2 30 ? 7.569 30.542 27.878 1.00 26.77 527 LEU B C 1
ATOM 664 O O . LEU B 2 30 ? 8.183 31.538 28.279 1.00 27.97 527 LEU B O 1
ATOM 669 N N . SER B 2 31 ? 6.634 30.623 26.928 1.00 24.36 528 SER B N 1
ATOM 670 C CA . SER B 2 31 ? 6.467 31.861 26.176 1.00 24.05 528 SER B CA 1
ATOM 671 C C . SER B 2 31 ? 5.769 32.938 26.987 1.00 33.09 528 SER B C 1
ATOM 672 O O . SER B 2 31 ? 5.714 34.090 26.545 1.00 35.95 528 SER B O 1
ATOM 675 N N . ASN B 2 32 ? 5.261 32.595 28.167 1.00 29.88 529 ASN B N 1
ATOM 676 C CA . ASN B 2 32 ? 4.637 33.561 29.056 1.00 37.63 529 ASN B CA 1
ATOM 677 C C . ASN B 2 32 ? 5.477 33.902 30.287 1.00 30.59 529 ASN B C 1
ATOM 678 O O . ASN B 2 32 ? 4.957 34.547 31.201 1.00 33.09 529 ASN B O 1
ATOM 683 N N . MET B 2 33 ? 6.759 33.514 30.345 1.00 28.68 530 MET B N 1
ATOM 684 C CA . MET B 2 33 ? 7.529 33.970 31.507 1.00 35.96 530 MET B CA 1
ATOM 685 C C . MET B 2 33 ? 7.996 35.419 31.378 1.00 40.30 530 MET B C 1
ATOM 686 O O . MET B 2 33 ? 8.213 36.086 32.392 1.00 42.53 530 MET B O 1
ATOM 691 N N . ARG B 2 34 ? 8.144 35.945 30.173 1.00 38.19 531 ARG B N 1
ATOM 692 C CA . ARG B 2 34 ? 8.664 37.308 30.059 1.00 47.77 531 ARG B CA 1
ATOM 693 C C . ARG B 2 34 ? 7.538 38.330 30.089 1.00 52.73 531 ARG B C 1
ATOM 694 O O . ARG B 2 34 ? 6.431 38.024 30.524 1.00 54.89 531 ARG B O 1
#

InterPro domains:
  IPR003822 Paired amphipathic helix [PF02671] (240-284)
  IPR003822 Paired amphipathic helix [PF02671] (427-471)
  IPR003822 Paired amphipathic helix [PF02671] (682-724)
  IPR003822 Paired amphipathic helix [PS51477] (217-287)
  IPR003822 Paired amphipathic helix [PS51477] (404-474)
  IPR003822 Paired amphipathic helix [PS51477] (656-727)
  IPR013194 Histone deacetylase interacting domain [PF08295] (750-845)
  IPR013194 Histone deacetylase interacting domain [SM00761] (747-848)
  IPR031693 Sin3, C-terminal [PF16879] (1138-1410)
  IPR036600 Paired amphipathic helix superfamily [G3DSA:1.20.1160.11] (223-285)
  IPR036600 Paired amphipathic helix superfamily [G3DSA:1.20.1160.11] (403-475)
  IPR036600 Paired amphipathic helix superfamily [G3DSA:1.20.1160.11] (658-729)
  IPR036600 Paired amphipathic helix superfamily [SSF47762] (217-286)
  IPR036600 Paired amphipathic helix superfamily [SSF47762] (403-473)
  IPR036600 Paired amphipathic helix superfamily [SSF47762] (658-727)
  IPR039774 Transcriptional regulatory protein Sin3-like [PTHR12346] (210-1255)

GO terms:
  GO:0032221 Rpd3S complex (C, IDA)
  GO:0033698 Rpd3L complex (C, IDA)
  GO:0070822 Sin3-type complex (C, IDA)
  GO:0006357 regulation of transcription by RNA polymerase II (P, IGI)
  GO:0000086 G2/M transition of mitotic cell cycle (P, IGI)
  GO:0034605 cellular response to heat (P, IMP)
  GO:0003713 transcription coactivator activity (F, IMP)
  GO:0003714 transcription corepressor activity (F, IMP)
  GO:0044804 nucleophagy (P, IMP)
  GO:0045944 positive regulation of transcription by RNA polymerase II (P, IMP)
  GO:0033698 Rpd3L complex (C, HDA)
  GO:0070210 Rpd3L-Expanded complex (C, HDA)
  GO:0016479 negative regulation of transcription by RNA polymerase I (P, IMP)
  GO:0030174 regulation of DNA-templated DNA replication initiation (P, IMP)
  GO:0051321 meiotic cell cycle (P, IMP)
  GO:0006303 double-strand break repair via nonhomologous end joining (P, IMP)
  GO:0061186 negative regulation of silent mating-type cassette heterochromatin formation (P, IMP)
  GO:0061188 negative regulation of rDNA heterochromatin formation (P, IMP)
  GO:0070550 rDNA chromatin condensation (P, IMP)
  GO:0000122 negative regulation of transcription by RNA polymerase II (P, IMP)

Foldseek 3Di:
DVVVVLVVVLLVVVCVVCVVPVVLSVVLVVLVVCCVVVVDDPVVSLVSVCVSCVVPVVSSVSVCVVPDD/DVVVVVVVVVVVVPPD

Solvent-accessible surface area: 5345 Å² total; per-residue (Å²): 144,97,89,77,61,99,0,62,74,12,0,67,78,0,80,81,104,19,79,125,86,87,108,42,19,111,80,0,22,77,13,0,58,41,39,93,159,96,147,72,86,48,112,60,2,80,49,70,0,44,128,28,1,139,150,5,93,59,0,21,97,27,0,64,143,23,19,69,172,129,104,98,75,20,20,62,2,0,39,13,0,23,117,12,138

Secondary structure (DSSP, 8-state):
-HHHHHHHHHHHHHHHHTTT-HHHHHHHHHHHHHHHHTT--HHHHHHHHHHHTTT-HHHHHHHHTTS--/-HHHHHHHHHHHHT--